Protein AF-A0A968BWB7-F1 (afdb_monomer_lite)

Structure (mmCIF, N/CA/C/O backbone):
data_AF-A0A968BWB7-F1
#
_entry.id   AF-A0A968BWB7-F1
#
loop_
_atom_site.group_PDB
_atom_site.id
_atom_site.type_symbol
_atom_site.label_atom_id
_atom_site.label_alt_id
_atom_site.label_comp_id
_atom_site.label_asym_id
_atom_site.label_entity_id
_atom_site.label_seq_id
_atom_site.pdbx_PDB_ins_code
_atom_site.Cartn_x
_atom_site.Cartn_y
_atom_site.Cartn_z
_atom_site.occupancy
_atom_site.B_iso_or_equiv
_atom_site.auth_seq_id
_atom_site.auth_comp_id
_atom_site.auth_asym_id
_atom_site.auth_atom_id
_atom_site.pdbx_PDB_model_num
ATOM 1 N N . LYS A 1 1 ? -7.207 -6.412 -16.685 1.00 72.25 1 LYS A N 1
ATOM 2 C CA . LYS A 1 1 ? -6.553 -7.408 -17.581 1.00 72.25 1 LYS A CA 1
ATOM 3 C C . LYS A 1 1 ? -5.212 -6.919 -18.143 1.00 72.25 1 LYS A C 1
ATOM 5 O O . LYS A 1 1 ? -4.247 -7.650 -18.020 1.00 72.25 1 LYS A O 1
ATOM 10 N N . ARG A 1 2 ? -5.099 -5.692 -18.681 1.00 86.38 2 ARG A N 1
ATOM 11 C CA . ARG A 1 2 ? -3.820 -5.156 -19.206 1.00 86.38 2 ARG A CA 1
ATOM 12 C C . ARG A 1 2 ? -2.701 -5.036 -18.155 1.00 86.38 2 ARG A C 1
ATOM 14 O O . ARG A 1 2 ? -1.595 -5.472 -18.430 1.00 86.38 2 ARG A O 1
ATOM 21 N N . ALA A 1 3 ? -2.998 -4.523 -16.957 1.00 85.38 3 ALA A N 1
ATOM 22 C CA . ALA A 1 3 ? -2.017 -4.410 -15.866 1.00 85.38 3 ALA 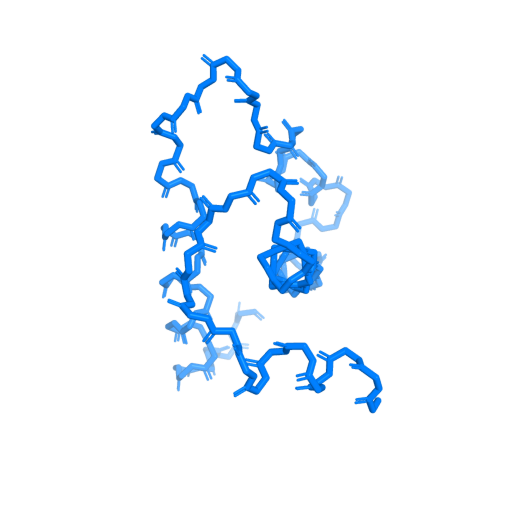A CA 1
ATOM 23 C C . ALA A 1 3 ? -1.398 -5.767 -15.473 1.00 85.38 3 ALA A C 1
ATOM 25 O O . ALA A 1 3 ? -0.184 -5.889 -15.375 1.00 85.38 3 ALA A O 1
ATOM 26 N N . PHE A 1 4 ? -2.221 -6.817 -15.370 1.00 88.50 4 PHE A N 1
ATOM 27 C CA . PHE A 1 4 ? -1.754 -8.181 -15.097 1.00 88.50 4 PHE A CA 1
ATOM 28 C C . PHE A 1 4 ? -0.762 -8.712 -16.138 1.00 88.50 4 PHE A C 1
ATOM 30 O O . PHE A 1 4 ? 0.134 -9.470 -15.782 1.00 88.50 4 PHE A O 1
ATOM 37 N N . ASN A 1 5 ? -0.884 -8.313 -17.408 1.00 92.81 5 ASN A N 1
ATOM 38 C CA . ASN A 1 5 ? 0.068 -8.746 -18.431 1.00 92.81 5 ASN A CA 1
ATOM 39 C C . ASN A 1 5 ? 1.466 -8.174 -18.187 1.00 92.81 5 ASN A C 1
ATOM 41 O O . ASN A 1 5 ? 2.430 -8.900 -18.402 1.00 92.81 5 ASN A O 1
ATOM 45 N N . PHE A 1 6 ? 1.568 -6.924 -17.719 1.00 90.62 6 PHE A N 1
ATOM 46 C CA . PHE A 1 6 ? 2.849 -6.321 -17.341 1.00 90.62 6 PHE A CA 1
ATOM 47 C C . PHE A 1 6 ? 3.458 -7.027 -16.130 1.00 90.62 6 PHE A C 1
ATOM 49 O O . PHE A 1 6 ? 4.631 -7.368 -16.162 1.00 90.62 6 PHE A O 1
ATOM 56 N N . LEU A 1 7 ? 2.646 -7.324 -15.111 1.00 90.06 7 LEU A N 1
ATOM 57 C CA . LEU A 1 7 ? 3.112 -8.028 -13.913 1.00 90.06 7 LEU A CA 1
ATOM 58 C C . LEU A 1 7 ? 3.601 -9.450 -14.215 1.00 90.06 7 LEU A C 1
ATOM 60 O O . LEU A 1 7 ? 4.584 -9.899 -13.643 1.00 90.06 7 LEU A O 1
ATOM 64 N N . ARG A 1 8 ? 2.943 -10.164 -15.136 1.00 92.44 8 ARG A N 1
ATOM 65 C CA . ARG A 1 8 ? 3.276 -11.562 -15.457 1.00 92.44 8 ARG A CA 1
ATOM 66 C C . ARG A 1 8 ? 4.661 -11.738 -16.084 1.00 92.44 8 ARG A C 1
ATOM 68 O O . ARG A 1 8 ? 5.232 -12.816 -15.977 1.00 92.44 8 ARG A O 1
ATOM 75 N N . VAL A 1 9 ? 5.154 -10.724 -16.790 1.00 93.50 9 VAL A N 1
ATOM 76 C CA . VAL A 1 9 ? 6.463 -10.753 -17.466 1.00 93.50 9 VAL A CA 1
ATOM 77 C C . VAL A 1 9 ? 7.498 -9.886 -16.757 1.00 93.50 9 VAL A C 1
ATOM 79 O O . VAL A 1 9 ? 8.572 -9.657 -17.302 1.00 93.50 9 VAL A O 1
ATOM 82 N N . TRP A 1 10 ? 7.162 -9.368 -15.575 1.00 91.38 10 TRP A N 1
ATOM 83 C CA . TRP A 1 10 ? 8.054 -8.514 -14.812 1.00 91.38 10 TRP A CA 1
ATOM 84 C C . TRP A 1 10 ? 9.211 -9.330 -14.234 1.00 91.38 10 TRP A C 1
ATOM 86 O O . TRP A 1 10 ? 9.018 -10.417 -13.696 1.00 91.38 10 TRP A O 1
ATOM 96 N N . ASP A 1 11 ? 10.413 -8.779 -14.334 1.00 89.50 11 ASP A N 1
ATOM 97 C CA . ASP A 1 11 ? 11.670 -9.314 -13.806 1.00 89.50 11 ASP A CA 1
ATOM 98 C C . ASP A 1 11 ? 11.912 -8.949 -12.329 1.00 89.50 11 ASP A C 1
ATOM 100 O O . ASP A 1 11 ? 12.993 -9.195 -11.790 1.00 89.50 11 ASP A O 1
ATOM 104 N N . CYS A 1 12 ? 10.911 -8.347 -11.679 1.00 84.00 12 CYS A N 1
ATOM 105 C CA . CYS A 1 12 ? 10.968 -7.843 -10.309 1.00 84.00 12 CYS A CA 1
ATOM 106 C C . CYS A 1 12 ? 12.041 -6.764 -10.080 1.00 84.00 12 CYS A C 1
ATOM 108 O O . CYS A 1 12 ? 12.381 -6.480 -8.932 1.00 84.00 12 CYS A O 1
ATOM 110 N N . GLN A 1 13 ? 12.561 -6.137 -11.140 1.00 82.44 13 GLN A N 1
ATOM 111 C CA . GLN A 1 13 ? 13.491 -5.021 -11.008 1.00 82.44 13 GLN A CA 1
ATOM 112 C C . GLN A 1 13 ? 12.732 -3.702 -10.850 1.00 82.44 13 GLN A C 1
ATOM 114 O O . GLN A 1 13 ? 11.763 -3.412 -11.566 1.00 82.44 13 GLN A O 1
ATOM 119 N N . LEU A 1 14 ? 13.189 -2.897 -9.890 1.00 78.06 14 LEU A N 1
ATOM 120 C CA . LEU A 1 14 ? 12.733 -1.529 -9.679 1.00 78.06 14 LEU A CA 1
ATOM 121 C C . LEU A 1 14 ? 13.621 -0.594 -10.503 1.00 78.06 14 LEU A C 1
ATOM 123 O O . LEU A 1 14 ? 14.753 -0.300 -10.126 1.00 78.06 14 LEU A O 1
ATOM 127 N N . SER A 1 15 ? 13.100 -0.132 -11.634 1.00 80.50 15 SER A N 1
ATOM 128 C CA . SER A 1 15 ? 13.729 0.880 -12.481 1.00 80.50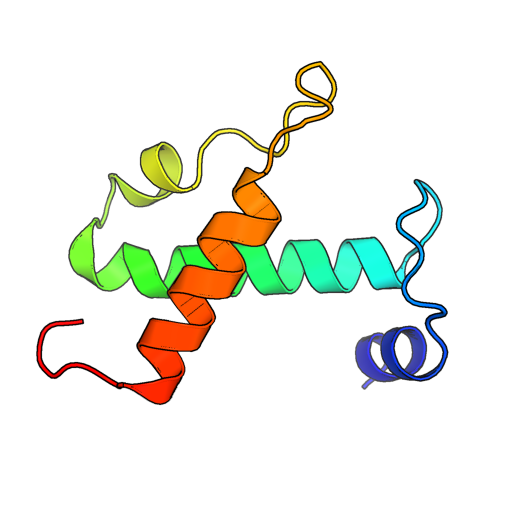 15 SER A CA 1
ATOM 129 C C . SER A 1 15 ? 12.726 1.985 -12.803 1.00 80.50 15 SER A C 1
ATOM 131 O O . SER A 1 15 ? 11.514 1.770 -12.768 1.00 80.50 15 SER A O 1
ATOM 133 N N . ALA A 1 16 ? 13.224 3.183 -13.116 1.00 78.50 16 ALA A N 1
ATOM 134 C CA . ALA A 1 16 ? 12.378 4.350 -13.384 1.00 78.50 16 ALA A CA 1
ATOM 135 C C . ALA A 1 16 ? 11.447 4.169 -14.601 1.00 78.50 16 ALA A C 1
ATOM 137 O O . ALA A 1 16 ? 10.421 4.836 -14.703 1.00 78.50 16 ALA A O 1
ATOM 138 N N . ASP A 1 17 ? 11.797 3.273 -15.521 1.00 86.31 17 ASP A N 1
ATOM 139 C CA . ASP A 1 17 ? 11.039 2.922 -16.723 1.00 86.31 17 ASP A CA 1
ATOM 140 C C . ASP A 1 17 ? 10.188 1.646 -16.563 1.00 86.31 17 ASP A C 1
ATOM 142 O O . ASP A 1 17 ? 9.459 1.258 -17.482 1.00 86.31 17 ASP A O 1
ATOM 146 N N . SER A 1 18 ? 10.226 0.999 -15.393 1.00 85.81 18 SER A N 1
ATOM 147 C CA . SER A 1 18 ? 9.462 -0.217 -15.132 1.00 85.81 18 SER A CA 1
ATOM 148 C C . SER A 1 18 ? 7.990 0.094 -14.861 1.00 85.81 18 SER A C 1
ATOM 150 O O . SER A 1 18 ? 7.566 0.389 -13.743 1.00 85.81 18 SER A O 1
ATOM 152 N N . VAL A 1 19 ? 7.165 -0.066 -15.898 1.00 90.00 19 VAL A N 1
ATOM 153 C CA . VAL A 1 19 ? 5.698 0.040 -15.799 1.00 90.00 19 VAL A CA 1
ATOM 154 C C . VAL A 1 19 ? 5.136 -0.925 -14.749 1.00 90.00 19 VAL A C 1
ATOM 156 O O . VAL A 1 19 ? 4.184 -0.595 -14.044 1.00 90.00 19 VAL A O 1
ATOM 159 N N . ALA A 1 20 ? 5.710 -2.124 -14.635 1.00 88.62 20 ALA A N 1
ATOM 160 C CA . ALA A 1 20 ? 5.277 -3.116 -13.660 1.00 88.62 20 ALA A CA 1
ATOM 161 C C . ALA A 1 20 ? 5.589 -2.679 -12.220 1.00 88.62 20 ALA A C 1
ATOM 163 O O . ALA A 1 20 ? 4.709 -2.797 -11.368 1.00 88.62 20 ALA A O 1
ATOM 164 N N . ALA A 1 21 ? 6.770 -2.100 -11.971 1.00 84.62 21 ALA A N 1
ATOM 165 C CA . ALA A 1 21 ? 7.120 -1.531 -10.670 1.00 84.62 21 ALA A CA 1
ATOM 166 C C . ALA A 1 21 ? 6.127 -0.437 -10.250 1.00 84.62 21 ALA A C 1
ATOM 168 O O . ALA A 1 21 ? 5.576 -0.501 -9.153 1.00 84.62 21 ALA A O 1
ATOM 169 N N . THR A 1 22 ? 5.806 0.498 -11.153 1.00 86.81 22 THR A N 1
ATOM 170 C CA . THR A 1 22 ? 4.811 1.553 -10.891 1.00 86.81 22 THR A CA 1
ATOM 171 C C . THR A 1 22 ? 3.426 0.982 -10.586 1.00 86.81 22 THR A C 1
ATOM 173 O O . THR A 1 22 ? 2.733 1.467 -9.693 1.00 86.81 22 THR A O 1
ATOM 176 N N . ILE A 1 23 ? 3.000 -0.060 -11.312 1.00 89.31 23 ILE A N 1
ATOM 177 C CA . ILE A 1 23 ? 1.713 -0.723 -11.054 1.00 89.31 23 ILE A CA 1
ATOM 178 C C . ILE A 1 23 ? 1.690 -1.325 -9.646 1.00 89.31 23 ILE A C 1
ATOM 180 O O . ILE A 1 23 ? 0.697 -1.151 -8.939 1.00 89.31 23 ILE A O 1
ATOM 184 N N . VAL A 1 24 ? 2.752 -2.030 -9.242 1.00 85.12 24 VAL A N 1
ATOM 185 C CA . VAL A 1 24 ? 2.843 -2.642 -7.907 1.00 85.12 24 VAL A CA 1
ATOM 186 C C . VAL A 1 24 ? 2.829 -1.582 -6.817 1.00 85.12 24 VAL A C 1
ATOM 188 O O . VAL A 1 24 ? 2.067 -1.713 -5.864 1.00 85.12 24 VAL A O 1
ATOM 191 N N . GLU A 1 25 ? 3.613 -0.520 -6.974 1.00 82.50 25 GLU A N 1
ATOM 192 C CA . GLU A 1 25 ? 3.682 0.576 -6.011 1.00 82.50 25 GLU A CA 1
ATOM 193 C C . GLU A 1 25 ? 2.321 1.262 -5.832 1.00 82.50 25 GLU A C 1
ATOM 195 O O . GLU A 1 25 ? 1.823 1.372 -4.711 1.00 82.50 25 GLU A O 1
ATOM 200 N N . ALA A 1 26 ? 1.665 1.653 -6.930 1.00 85.19 26 ALA A N 1
ATOM 201 C CA . ALA A 1 26 ? 0.360 2.307 -6.877 1.00 85.19 26 ALA A CA 1
ATOM 202 C C . ALA A 1 26 ? -0.715 1.399 -6.262 1.00 85.19 26 ALA A C 1
ATOM 204 O O . ALA A 1 26 ? -1.524 1.842 -5.444 1.00 85.19 26 ALA A O 1
ATOM 205 N N . PHE A 1 27 ? -0.713 0.114 -6.633 1.00 86.00 27 PHE A N 1
ATOM 206 C CA . PHE A 1 27 ? -1.621 -0.873 -6.057 1.00 86.00 27 PHE A CA 1
ATOM 207 C C . PHE A 1 27 ? -1.397 -1.022 -4.549 1.00 86.00 27 PHE A C 1
ATOM 209 O O . PHE A 1 27 ? -2.353 -0.993 -3.773 1.00 86.00 27 PHE A O 1
ATOM 216 N N . PHE A 1 28 ? -0.137 -1.128 -4.133 1.00 83.75 28 PHE A N 1
ATOM 217 C CA . PHE A 1 28 ? 0.234 -1.273 -2.737 1.00 83.75 28 PHE A CA 1
ATOM 218 C C . PHE A 1 28 ? -0.174 -0.055 -1.899 1.00 83.75 28 PHE A C 1
ATOM 220 O O . PHE A 1 28 ? -0.836 -0.207 -0.872 1.00 83.75 28 PHE A O 1
ATOM 227 N N . LEU A 1 29 ? 0.145 1.157 -2.362 1.00 83.69 29 LEU A N 1
ATOM 228 C CA . LEU A 1 29 ? -0.237 2.400 -1.688 1.00 83.69 29 LEU A CA 1
ATOM 229 C C . LEU A 1 29 ? -1.756 2.521 -1.539 1.00 83.69 29 LEU A C 1
ATOM 231 O O . LEU A 1 29 ? -2.243 2.929 -0.483 1.00 83.69 29 LEU A O 1
ATOM 235 N N . GLN A 1 30 ? -2.518 2.124 -2.563 1.00 87.94 30 GLN A N 1
ATOM 236 C CA . GLN A 1 30 ? -3.977 2.133 -2.492 1.00 87.94 30 GLN A CA 1
ATOM 237 C C . GLN A 1 30 ? -4.510 1.129 -1.463 1.00 87.94 30 GLN A C 1
ATOM 239 O O . GLN A 1 30 ? -5.424 1.463 -0.708 1.00 87.94 30 GLN A O 1
ATOM 244 N N . MET A 1 31 ? -3.954 -0.085 -1.405 1.00 87.31 31 MET A N 1
ATOM 245 C CA . MET A 1 31 ? -4.347 -1.073 -0.394 1.00 87.31 31 MET A CA 1
ATOM 246 C C . MET A 1 31 ? -4.029 -0.591 1.020 1.00 87.31 31 MET A C 1
ATOM 248 O O . MET A 1 31 ? -4.887 -0.675 1.900 1.00 87.31 31 MET A O 1
ATOM 252 N N . LEU A 1 32 ? -2.830 -0.043 1.230 1.00 85.69 32 LEU A N 1
ATOM 253 C CA . LEU A 1 32 ? -2.418 0.499 2.519 1.00 85.69 32 LEU A CA 1
ATOM 254 C C . LEU A 1 32 ? -3.362 1.622 2.963 1.00 85.69 32 LEU A C 1
ATOM 256 O O . LEU A 1 32 ? -3.888 1.581 4.073 1.00 85.69 32 LEU A O 1
ATOM 260 N N . ARG A 1 33 ? -3.646 2.574 2.066 1.00 88.00 33 ARG A N 1
ATOM 261 C CA . ARG A 1 33 ? -4.590 3.674 2.297 1.00 88.00 33 ARG A CA 1
ATOM 262 C C . ARG A 1 33 ? -5.976 3.157 2.679 1.00 88.00 33 ARG A C 1
ATOM 264 O O . ARG A 1 33 ? -6.523 3.607 3.677 1.00 88.00 33 ARG A O 1
ATOM 271 N N . ASN A 1 34 ? -6.527 2.209 1.922 1.00 89.25 34 ASN A N 1
ATOM 272 C CA . ASN A 1 34 ? -7.850 1.643 2.200 1.00 89.25 34 ASN A CA 1
ATOM 273 C C . ASN A 1 34 ? -7.904 0.952 3.565 1.00 89.25 34 ASN A C 1
ATOM 275 O O . ASN A 1 34 ? -8.889 1.095 4.282 1.00 89.25 34 ASN A O 1
ATOM 279 N N . THR A 1 35 ? -6.839 0.233 3.920 1.00 87.50 35 THR A N 1
ATOM 280 C CA . THR A 1 35 ? -6.743 -0.504 5.182 1.00 87.50 35 THR A CA 1
ATOM 281 C C . THR A 1 35 ? -6.732 0.454 6.367 1.00 87.50 35 THR A C 1
ATOM 283 O O . THR A 1 35 ? -7.557 0.349 7.268 1.00 87.50 35 THR A O 1
ATOM 286 N N . VAL A 1 36 ? -5.841 1.446 6.352 1.00 85.69 36 VAL A N 1
ATOM 287 C CA . VAL A 1 36 ? -5.687 2.348 7.501 1.00 85.69 36 VAL A CA 1
ATOM 288 C C . VAL A 1 36 ? -6.784 3.411 7.576 1.00 85.69 36 VAL A C 1
ATOM 290 O O . VAL A 1 36 ? -7.060 3.913 8.664 1.00 85.69 36 VAL A O 1
ATOM 293 N N . ALA A 1 37 ? -7.461 3.722 6.464 1.00 89.12 37 ALA A N 1
ATOM 294 C CA . ALA A 1 37 ? -8.557 4.691 6.434 1.00 89.12 37 ALA A CA 1
ATOM 295 C C . ALA A 1 37 ? -9.732 4.325 7.335 1.00 89.12 37 ALA A C 1
ATOM 297 O O . ALA A 1 37 ? -10.354 5.223 7.904 1.00 89.12 37 ALA A O 1
ATOM 298 N N . VAL A 1 38 ? -9.990 3.030 7.521 1.00 87.56 38 VAL A N 1
ATOM 299 C CA . VAL A 1 38 ? -11.049 2.539 8.412 1.00 87.56 38 VAL A CA 1
ATOM 300 C C . VAL A 1 38 ? -10.828 3.005 9.856 1.00 87.56 38 VAL A C 1
ATOM 302 O O . VAL A 1 38 ? -11.790 3.328 10.549 1.00 87.56 38 VAL A O 1
ATOM 305 N N . LYS A 1 39 ? -9.569 3.092 10.303 1.00 86.06 39 LYS A N 1
ATOM 306 C CA . LYS A 1 39 ? -9.208 3.462 11.683 1.00 86.06 39 LYS A CA 1
ATOM 307 C C . LYS A 1 39 ? -8.787 4.919 11.826 1.00 86.06 39 LYS A C 1
ATOM 309 O O . LYS A 1 39 ? -9.103 5.559 12.823 1.00 86.06 39 LYS A O 1
ATOM 314 N N . LEU A 1 40 ? -8.045 5.435 10.850 1.00 84.25 40 LEU A N 1
ATOM 315 C CA . LEU A 1 40 ? -7.400 6.744 10.933 1.00 84.25 40 LEU A CA 1
ATOM 316 C C . LEU A 1 40 ? -8.251 7.873 10.347 1.00 84.25 40 LEU A C 1
ATOM 318 O O . LEU A 1 40 ? -8.012 9.041 10.665 1.00 84.25 40 LEU A O 1
ATOM 322 N N . GLY A 1 41 ? -9.224 7.558 9.486 1.00 88.06 41 GLY A N 1
ATOM 323 C CA . GLY A 1 41 ? -10.074 8.554 8.840 1.00 88.06 41 GLY A CA 1
ATOM 324 C C . GLY A 1 41 ? -9.238 9.659 8.168 1.00 88.06 41 GLY A C 1
ATOM 325 O O . GLY A 1 41 ? -8.361 9.343 7.360 1.00 88.06 41 GLY A O 1
ATOM 326 N N . PRO A 1 42 ? -9.436 10.947 8.507 1.00 85.94 42 PRO A N 1
ATOM 327 C CA . PRO A 1 42 ? -8.671 12.058 7.927 1.00 85.94 42 PRO A CA 1
ATOM 328 C C . PRO A 1 42 ? -7.147 11.994 8.136 1.00 85.94 42 PRO A C 1
ATOM 330 O O . PRO A 1 42 ? -6.410 12.633 7.391 1.00 85.94 42 PRO A O 1
ATOM 333 N N . LEU A 1 43 ? -6.655 11.234 9.124 1.00 83.31 43 LEU A N 1
ATOM 334 C CA . LEU A 1 43 ? -5.216 11.104 9.406 1.00 83.31 43 LEU A CA 1
ATOM 335 C C . LEU A 1 43 ? -4.494 10.125 8.467 1.00 83.31 43 LEU A C 1
ATOM 337 O O . LEU A 1 43 ? -3.266 10.048 8.484 1.00 83.31 43 LEU A O 1
ATOM 341 N N . THR A 1 44 ? -5.236 9.401 7.632 1.00 86.12 44 THR A N 1
ATOM 342 C CA . THR A 1 44 ? -4.709 8.440 6.649 1.00 86.12 44 THR A CA 1
ATOM 343 C C . THR A 1 44 ? -3.611 9.038 5.782 1.00 86.12 44 THR A C 1
ATOM 345 O O . THR A 1 44 ? -2.547 8.448 5.634 1.00 86.12 44 THR A O 1
ATOM 348 N N . ASP A 1 45 ? -3.843 10.232 5.246 1.00 81.19 45 ASP A N 1
ATOM 349 C CA . ASP A 1 45 ? -2.933 10.891 4.307 1.00 81.19 45 ASP A CA 1
ATOM 350 C C . ASP A 1 45 ? -1.637 11.334 4.990 1.00 81.19 45 ASP A C 1
ATOM 352 O O . ASP A 1 45 ? -0.577 11.362 4.369 1.00 81.19 45 ASP A O 1
ATOM 356 N N . TYR A 1 46 ? -1.709 11.621 6.291 1.00 75.38 46 TYR A N 1
ATOM 357 C CA . TYR A 1 46 ? -0.538 11.910 7.109 1.00 75.38 46 TYR A CA 1
ATOM 358 C C . TYR A 1 46 ? 0.269 10.638 7.409 1.00 75.38 46 TYR A C 1
ATOM 360 O O . TYR A 1 46 ? 1.496 10.668 7.362 1.00 75.38 46 TYR A O 1
ATOM 368 N N . PHE A 1 47 ? -0.409 9.516 7.676 1.00 75.69 47 PHE A N 1
ATOM 369 C CA . PHE A 1 47 ? 0.223 8.231 7.995 1.00 75.69 47 PHE A CA 1
ATOM 370 C C . PHE A 1 47 ? 0.855 7.540 6.781 1.00 75.69 47 PHE A C 1
ATOM 372 O O . PHE A 1 47 ? 1.983 7.051 6.858 1.00 75.69 47 PHE A O 1
ATOM 379 N N . VAL A 1 48 ? 0.146 7.508 5.649 1.00 76.25 48 VAL A N 1
ATOM 380 C CA . VAL A 1 48 ? 0.702 7.013 4.377 1.00 76.25 48 VAL A CA 1
ATOM 381 C C . VAL A 1 48 ? 1.876 7.901 3.933 1.00 76.25 48 VAL A C 1
ATOM 383 O O . VAL A 1 48 ? 2.783 7.450 3.239 1.00 76.25 48 VAL A O 1
ATOM 386 N N . GLY A 1 49 ? 1.905 9.140 4.433 1.00 67.62 49 GLY A N 1
ATOM 387 C CA . GLY A 1 49 ? 2.973 10.096 4.217 1.00 67.62 49 GLY A CA 1
ATOM 388 C C . GLY A 1 49 ? 2.895 10.735 2.835 1.00 67.62 49 GLY A C 1
ATOM 389 O O . GLY A 1 49 ? 2.297 10.211 1.893 1.00 67.62 49 GLY A O 1
ATOM 390 N N . LYS A 1 50 ? 3.536 11.899 2.704 1.00 55.16 50 LYS A N 1
ATOM 391 C CA . LYS A 1 50 ? 3.883 12.451 1.395 1.00 55.16 50 LYS A CA 1
ATOM 392 C C . LYS A 1 50 ? 4.982 11.594 0.779 1.00 55.16 50 LYS A C 1
ATOM 394 O O . LYS A 1 50 ? 6.146 11.909 0.983 1.00 55.16 50 LYS A O 1
ATOM 399 N N . GLU A 1 51 ? 4.554 10.582 0.030 1.00 54.00 51 GLU A N 1
ATOM 400 C CA . GLU A 1 51 ? 5.274 9.949 -1.078 1.00 54.00 51 GLU A CA 1
ATOM 401 C C . GLU A 1 51 ? 6.633 9.316 -0.708 1.00 54.00 51 GLU A C 1
ATOM 403 O O . GLU A 1 51 ? 7.342 9.707 0.216 1.00 54.00 51 GLU A O 1
ATOM 408 N N . LEU A 1 52 ? 7.031 8.279 -1.439 1.00 50.62 52 LEU A N 1
ATOM 409 C CA . LEU A 1 52 ? 8.424 7.847 -1.464 1.00 50.62 52 LEU A CA 1
ATOM 410 C C . LEU A 1 52 ? 9.274 9.048 -1.910 1.00 50.62 52 LEU A C 1
ATOM 412 O O . LEU A 1 52 ? 9.331 9.382 -3.088 1.00 50.62 52 LEU A O 1
ATOM 416 N N . HIS A 1 53 ? 9.860 9.773 -0.955 1.00 43.38 53 HIS A N 1
ATOM 417 C CA . HIS A 1 53 ? 10.570 11.008 -1.258 1.00 43.38 53 HIS A CA 1
ATOM 418 C C . HIS A 1 53 ? 11.887 10.653 -1.966 1.00 43.38 53 HIS A C 1
ATOM 420 O O . HIS A 1 53 ? 12.718 9.975 -1.362 1.00 43.38 53 HIS A O 1
ATOM 426 N N . PRO A 1 54 ? 12.150 11.137 -3.194 1.00 43.41 54 PRO A N 1
ATOM 427 C CA . PRO A 1 54 ? 13.339 10.753 -3.964 1.00 43.41 54 PRO A CA 1
ATOM 428 C C . PRO A 1 54 ? 14.667 11.147 -3.293 1.00 43.41 54 PRO A C 1
ATOM 430 O O . PRO A 1 54 ? 15.707 10.578 -3.604 1.00 43.41 54 PRO A O 1
ATOM 433 N N . ALA A 1 55 ? 14.646 12.091 -2.342 1.00 44.12 55 ALA A N 1
ATOM 434 C CA . ALA A 1 55 ? 15.814 12.427 -1.514 1.00 44.12 55 ALA A CA 1
ATOM 435 C C . ALA A 1 55 ? 16.031 11.502 -0.298 1.00 44.12 55 ALA A C 1
ATOM 437 O O . ALA A 1 55 ? 17.000 11.685 0.434 1.00 44.12 55 ALA A O 1
ATOM 438 N N . VAL A 1 56 ? 15.142 10.533 -0.061 1.00 52.25 56 VAL A N 1
ATOM 439 C CA . VAL A 1 56 ? 15.281 9.506 0.980 1.00 52.25 56 VAL A CA 1
ATOM 440 C C . VAL A 1 56 ? 15.338 8.140 0.287 1.00 52.25 56 VAL A C 1
ATOM 442 O O . VAL A 1 56 ? 14.344 7.412 0.263 1.00 52.25 56 VAL A O 1
ATOM 445 N N . PRO A 1 57 ? 16.490 7.803 -0.322 1.00 49.22 57 PRO A N 1
ATOM 446 C CA . PRO A 1 57 ? 16.637 6.596 -1.133 1.00 49.22 57 PRO A CA 1
ATOM 447 C C . PRO A 1 57 ? 16.451 5.303 -0.320 1.00 49.22 57 PRO A C 1
ATOM 449 O O . PRO A 1 57 ? 15.929 4.330 -0.850 1.00 49.22 57 PRO A O 1
ATOM 452 N N . ASP A 1 58 ? 16.773 5.313 0.980 1.00 52.38 58 ASP A N 1
ATOM 453 C CA . ASP A 1 58 ? 16.647 4.153 1.882 1.00 52.38 58 ASP A CA 1
ATOM 454 C C . ASP A 1 58 ? 15.392 4.204 2.754 1.00 52.38 58 ASP A C 1
ATOM 456 O O . ASP A 1 58 ? 15.387 3.976 3.970 1.00 52.38 58 ASP A O 1
ATOM 460 N N . SER A 1 59 ? 14.267 4.500 2.120 1.00 58.66 59 SER A N 1
ATOM 461 C CA . SER A 1 59 ? 12.984 4.349 2.772 1.00 58.66 59 SER A CA 1
ATOM 462 C C . SER A 1 59 ? 12.601 2.864 2.774 1.00 58.66 59 SER A C 1
ATOM 464 O O . SER A 1 59 ? 11.825 2.408 1.939 1.00 58.66 59 SER A O 1
ATOM 466 N N . PHE A 1 60 ? 13.046 2.092 3.781 1.00 70.44 60 PHE A N 1
ATOM 467 C CA . PHE A 1 60 ? 12.484 0.758 4.110 1.00 70.44 60 PHE A CA 1
ATOM 468 C C . PHE A 1 60 ? 10.969 0.804 4.417 1.00 70.44 60 PHE A C 1
ATOM 470 O O . PHE A 1 60 ? 10.403 -0.131 4.976 1.00 70.44 60 PHE A O 1
ATOM 477 N N . TYR A 1 61 ? 10.309 1.929 4.158 1.00 72.25 61 TYR A N 1
ATOM 478 C CA . TYR A 1 61 ? 8.892 2.158 4.323 1.00 72.25 61 TYR A CA 1
ATOM 479 C C . TYR A 1 61 ? 8.062 1.174 3.510 1.00 72.25 61 TYR A C 1
ATOM 481 O O . TYR A 1 61 ? 7.207 0.519 4.097 1.00 72.25 61 TYR A O 1
ATOM 489 N N . LEU A 1 62 ? 8.342 1.008 2.209 1.00 72.38 62 LEU A N 1
ATOM 490 C CA . LEU A 1 62 ? 7.582 0.081 1.365 1.00 72.38 62 LEU A CA 1
ATOM 491 C C . LEU A 1 62 ? 7.696 -1.349 1.903 1.00 72.38 62 LEU A C 1
ATOM 493 O O . LEU A 1 62 ? 6.690 -2.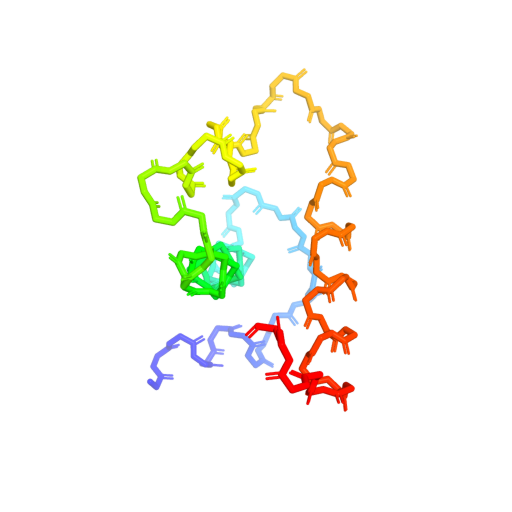005 2.131 1.00 72.38 62 LEU A O 1
ATOM 497 N N . TYR A 1 63 ? 8.916 -1.794 2.212 1.00 74.25 63 TYR A N 1
ATOM 498 C CA . TYR A 1 63 ? 9.154 -3.119 2.787 1.00 74.25 63 TYR A CA 1
ATOM 499 C C . TYR A 1 63 ? 8.441 -3.323 4.138 1.00 74.25 63 TYR A C 1
ATOM 501 O O . TYR A 1 63 ? 7.766 -4.333 4.339 1.00 74.25 63 TYR A O 1
ATOM 509 N N . ARG A 1 64 ? 8.554 -2.360 5.065 1.00 74.56 64 ARG A N 1
ATOM 510 C CA . ARG A 1 64 ? 7.940 -2.441 6.403 1.00 74.56 64 ARG A CA 1
ATOM 511 C C . ARG A 1 64 ? 6.417 -2.408 6.345 1.00 74.56 64 ARG A C 1
ATOM 513 O O . ARG A 1 64 ? 5.773 -3.250 6.962 1.00 74.56 64 ARG A O 1
ATOM 520 N N . SER A 1 65 ? 5.850 -1.461 5.601 1.00 76.62 65 SER A N 1
ATOM 521 C CA . SER A 1 65 ? 4.399 -1.349 5.429 1.00 76.62 65 SER A CA 1
ATOM 522 C C . SER A 1 65 ? 3.826 -2.565 4.704 1.00 76.62 65 SER A C 1
ATOM 524 O O . SER A 1 65 ? 2.750 -3.023 5.078 1.00 76.62 65 SER A O 1
ATOM 526 N N . ALA A 1 66 ? 4.547 -3.133 3.730 1.00 78.50 66 ALA A N 1
ATOM 527 C CA . ALA A 1 66 ? 4.116 -4.340 3.031 1.00 78.50 66 ALA A CA 1
ATOM 528 C C . ALA A 1 66 ? 4.133 -5.574 3.923 1.00 78.50 66 ALA A C 1
ATOM 530 O O . ALA A 1 66 ? 3.143 -6.297 3.967 1.00 78.50 66 ALA A O 1
ATOM 531 N N . SER A 1 67 ? 5.213 -5.778 4.679 1.00 81.06 67 SER A N 1
ATOM 532 C CA . SER A 1 67 ? 5.313 -6.891 5.633 1.00 81.06 67 SER A CA 1
ATOM 533 C C . SER A 1 67 ? 4.206 -6.824 6.685 1.00 81.06 67 SER A C 1
ATOM 535 O O . SER A 1 67 ? 3.582 -7.826 7.013 1.00 81.06 67 SER A O 1
ATOM 537 N N . TRP A 1 68 ? 3.927 -5.620 7.180 1.00 84.38 68 TRP A N 1
ATOM 538 C CA . TRP A 1 68 ? 2.858 -5.384 8.138 1.00 84.38 68 TRP A CA 1
ATOM 539 C C . TRP A 1 68 ? 1.467 -5.631 7.546 1.00 84.38 68 TRP A C 1
ATOM 541 O O . TRP A 1 68 ? 0.674 -6.348 8.147 1.00 84.38 68 TRP A O 1
ATOM 551 N N . LEU A 1 69 ? 1.181 -5.098 6.352 1.00 84.00 69 LEU A N 1
ATOM 552 C CA . LEU A 1 69 ? -0.099 -5.316 5.676 1.00 84.00 69 LEU A CA 1
ATOM 553 C C . LEU A 1 69 ? -0.342 -6.803 5.391 1.00 84.00 69 LEU A C 1
ATOM 555 O O . LEU A 1 69 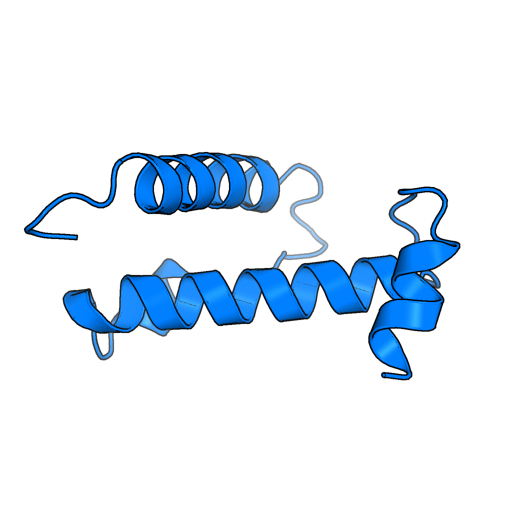? -1.456 -7.279 5.581 1.00 84.00 69 LEU A O 1
ATOM 559 N N . LEU A 1 70 ? 0.693 -7.535 4.970 1.00 84.69 70 LEU A N 1
ATOM 560 C CA . LEU A 1 70 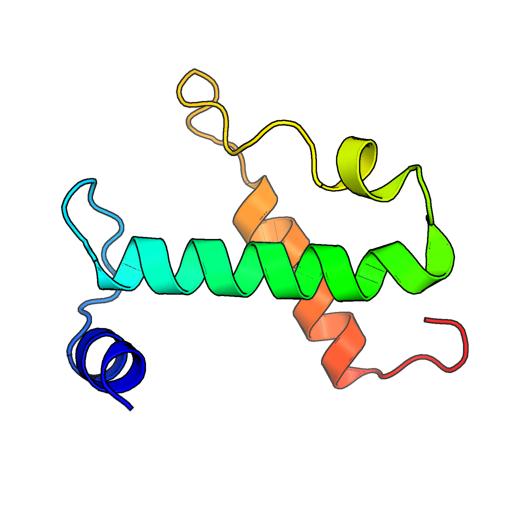? 0.614 -8.982 4.773 1.00 84.69 70 LEU A CA 1
ATOM 561 C C . LEU A 1 70 ? 0.248 -9.703 6.073 1.00 84.69 70 LEU A C 1
ATOM 563 O O . LEU A 1 70 ? -0.702 -10.478 6.068 1.00 84.69 70 LEU A O 1
ATOM 567 N N . GLY A 1 71 ? 0.913 -9.380 7.187 1.00 85.56 71 GLY A N 1
ATOM 568 C CA . GLY A 1 71 ? 0.575 -9.955 8.494 1.00 85.56 71 GLY A CA 1
ATOM 569 C C . GLY A 1 71 ? -0.883 -9.705 8.888 1.00 85.56 71 GLY A C 1
ATOM 570 O O . GLY A 1 71 ? -1.579 -10.611 9.3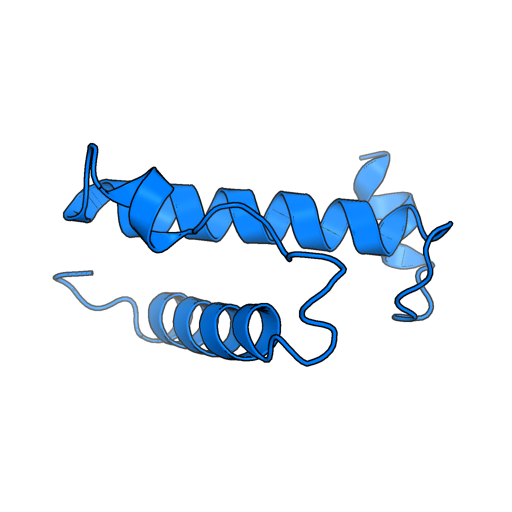26 1.00 85.56 71 GLY A O 1
ATOM 571 N N . LEU A 1 72 ? -1.399 -8.504 8.632 1.00 85.00 72 LEU A N 1
ATOM 572 C CA . LEU A 1 72 ? -2.797 -8.162 8.915 1.00 85.00 72 LEU A CA 1
ATOM 573 C C . LEU A 1 72 ? -3.797 -8.928 8.051 1.00 85.00 72 LEU A C 1
ATOM 575 O O . LEU A 1 72 ? -4.871 -9.291 8.525 1.00 85.00 72 LEU A O 1
ATOM 579 N N . MET A 1 73 ? -3.458 -9.167 6.784 1.00 84.12 73 MET A N 1
ATOM 580 C CA . MET A 1 73 ? -4.284 -9.962 5.878 1.00 84.12 73 MET A CA 1
ATOM 581 C C . MET A 1 73 ? -4.274 -11.450 6.247 1.00 84.12 73 MET A C 1
ATOM 583 O O . MET A 1 73 ? -5.296 -12.113 6.087 1.00 84.12 73 MET A O 1
ATOM 587 N N . GLU A 1 74 ? -3.141 -11.968 6.723 1.00 86.94 74 GLU A N 1
ATOM 588 C CA . GLU A 1 74 ? -2.991 -13.360 7.157 1.00 86.94 74 GLU A CA 1
ATOM 589 C C . GLU A 1 74 ? -3.681 -13.627 8.500 1.00 86.94 74 GLU A C 1
ATOM 591 O O . GLU A 1 74 ? -4.385 -14.625 8.644 1.00 86.94 74 GLU A O 1
ATOM 596 N N . GLU A 1 75 ? -3.506 -12.732 9.474 1.00 88.62 75 GLU A N 1
ATOM 597 C CA . GLU A 1 75 ? -4.048 -12.886 10.828 1.00 88.62 75 GLU A CA 1
ATOM 598 C C . GLU A 1 75 ? -5.521 -12.468 10.934 1.00 88.62 75 GLU A C 1
ATOM 600 O O . GLU A 1 75 ? -6.227 -12.949 11.820 1.00 88.62 75 GLU A O 1
ATOM 605 N N . ALA A 1 76 ? -5.981 -11.578 10.045 1.00 82.56 76 ALA A N 1
ATOM 606 C CA . ALA A 1 76 ? -7.318 -10.982 10.035 1.00 82.56 76 ALA A CA 1
ATOM 607 C C . ALA A 1 76 ? -7.851 -10.631 11.448 1.00 82.56 76 ALA A C 1
ATOM 609 O O . ALA A 1 76 ? -8.905 -11.140 11.853 1.00 82.56 76 ALA A O 1
ATOM 610 N N . PRO A 1 77 ? -7.143 -9.785 12.227 1.00 82.44 77 PRO A N 1
ATOM 611 C CA . PRO A 1 77 ? -7.535 -9.490 13.601 1.00 82.44 77 PRO A CA 1
ATOM 612 C C . PRO A 1 77 ? -8.925 -8.845 13.652 1.00 82.44 77 PRO A C 1
ATOM 614 O O . PRO A 1 77 ? -9.244 -7.987 12.832 1.00 82.44 77 PRO A O 1
ATOM 617 N N . ALA A 1 78 ? -9.738 -9.206 14.650 1.00 76.94 78 ALA A N 1
ATOM 618 C CA . ALA A 1 78 ? -11.122 -8.730 14.764 1.00 76.94 78 ALA A CA 1
ATOM 619 C C . ALA A 1 78 ? -11.248 -7.195 14.854 1.00 76.94 78 ALA A C 1
ATOM 621 O O . ALA A 1 78 ? -12.232 -6.632 14.381 1.00 76.94 78 ALA A O 1
ATOM 622 N N . ASP A 1 79 ? -10.238 -6.534 15.426 1.00 77.56 79 ASP A N 1
ATOM 623 C CA . ASP A 1 79 ? -10.195 -5.081 15.619 1.00 77.56 79 ASP A CA 1
ATOM 624 C C . ASP A 1 79 ? -9.205 -4.378 14.684 1.00 77.56 79 ASP A C 1
ATOM 626 O O . ASP A 1 79 ? -8.778 -3.251 14.967 1.00 77.56 79 ASP A O 1
ATOM 630 N N . TRP A 1 80 ? -8.870 -5.015 13.561 1.00 68.00 80 TRP A N 1
ATOM 631 C CA . TRP A 1 80 ? -8.090 -4.392 12.498 1.00 68.00 80 TRP A CA 1
ATOM 632 C C . TRP A 1 80 ? -8.913 -3.441 11.617 1.00 68.00 80 TRP A C 1
ATOM 634 O O . TRP A 1 80 ? -10.158 -3.573 11.572 1.00 68.00 80 TRP A O 1
#

Radius of gyration: 14.14 Å; chains: 1; bounding box: 28×26×35 Å

pLDDT: mean 79.33, std 12.43, range [43.38, 93.5]

Foldseek 3Di:
DVLVVLCVPDPPDDDPPRPNNVSVVVVLLVLLLVVCCVPCPVCSDVVSHDDPPPVCVPPCVSVVSVVVSVVCVVVVDPVD

Secondary structure (DSSP, 8-state):
-HHHHHHHT------TT-HHHHHHHHHHHHHHHHHHHHHHGGGHHHHH-S---TT-TT-THHHHHHHHHHHHHHH--TT-

Sequence (80 aa):
KRAFNFLRVWDCQLSADSVAATIVEAFFLQMLRNTVAVKLGPLTDYFVGKELHPAVPDSFYLYRSASWLLGLMEEAPADW